Protein AF-A0A0H2M4I8-F1 (afdb_monomer)

Solvent-accessible surface area (backbone atoms only — not comparable to full-atom values): 8335 Å² total; per-residue (Å²): 137,85,84,68,66,71,64,54,56,57,52,53,52,51,49,53,53,53,52,51,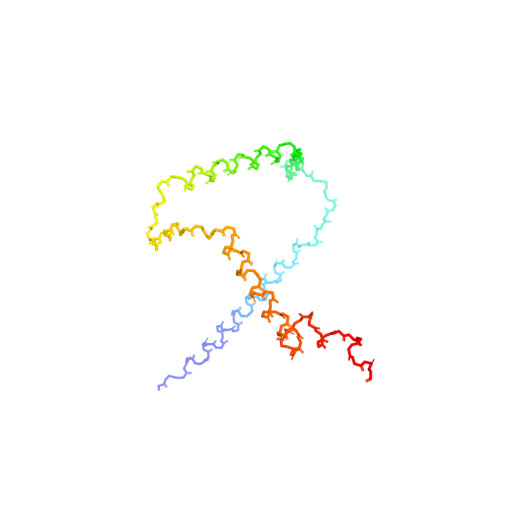54,54,53,50,58,68,62,64,71,73,82,79,72,84,65,95,60,86,73,55,76,90,75,52,77,76,76,80,75,80,82,78,51,74,66,56,54,49,50,54,50,52,50,53,52,51,52,52,52,50,58,71,69,42,88,74,86,62,99,55,80,80,78,78,75,86,69,83,78,74,51,74,65,56,52,49,53,52,51,51,52,53,50,51,51,51,51,52,34,26,76,69,43,70,40,96,69,90,19,58,72,72,40,87,70,72,79,74,124

Organism: Variovorax paradoxus (NCBI:txid34073)

Mean predicted aligned error: 21.34 Å

Structure (mmCIF, N/CA/C/O backbone):
data_AF-A0A0H2M4I8-F1
#
_entry.id   AF-A0A0H2M4I8-F1
#
loop_
_atom_site.group_PDB
_atom_site.id
_atom_site.type_symbol
_atom_site.label_atom_id
_atom_site.label_alt_id
_atom_site.label_comp_id
_atom_site.label_asym_id
_atom_site.label_entity_id
_atom_site.label_seq_id
_atom_site.pdbx_PDB_ins_code
_atom_site.Cartn_x
_atom_site.Cartn_y
_atom_site.Cartn_z
_atom_site.occupancy
_atom_site.B_iso_or_equiv
_atom_site.auth_seq_id
_atom_site.auth_comp_id
_atom_site.auth_asym_id
_atom_site.auth_atom_id
_atom_site.pdbx_PDB_model_num
ATOM 1 N N . MET A 1 1 ? 4.976 -70.913 6.447 1.00 38.19 1 MET A N 1
ATOM 2 C CA . MET A 1 1 ? 5.237 -69.511 6.834 1.00 38.19 1 MET A CA 1
ATOM 3 C C . MET A 1 1 ? 4.033 -68.662 6.444 1.00 38.19 1 MET A C 1
ATOM 5 O O . MET A 1 1 ? 3.835 -68.396 5.275 1.00 38.19 1 MET A O 1
ATOM 9 N N . ASN A 1 2 ? 3.201 -68.383 7.450 1.00 47.19 2 ASN A N 1
ATOM 10 C CA . ASN A 1 2 ? 2.278 -67.262 7.679 1.00 47.19 2 ASN A CA 1
ATOM 11 C C . ASN A 1 2 ? 1.666 -66.498 6.487 1.00 47.19 2 ASN A C 1
ATOM 13 O O . ASN A 1 2 ? 2.219 -65.492 6.064 1.00 47.19 2 ASN A O 1
ATOM 17 N N . ASP A 1 3 ? 0.425 -66.849 6.130 1.00 54.34 3 ASP A N 1
ATOM 18 C CA . ASP A 1 3 ? -0.487 -66.011 5.326 1.00 54.34 3 ASP A CA 1
ATOM 19 C C . ASP A 1 3 ? -1.708 -65.519 6.144 1.00 54.34 3 ASP A C 1
ATOM 21 O O . ASP A 1 3 ? -2.830 -65.381 5.656 1.00 54.34 3 ASP A O 1
ATOM 25 N N . SER A 1 4 ? -1.501 -65.242 7.438 1.00 53.88 4 SER A N 1
ATOM 26 C CA . SER A 1 4 ? -2.538 -64.683 8.329 1.00 53.88 4 SER A CA 1
ATOM 27 C C . SER A 1 4 ? -2.573 -63.148 8.356 1.00 53.88 4 SER A C 1
ATOM 29 O O . SER A 1 4 ? -3.514 -62.570 8.896 1.00 53.88 4 SER A O 1
ATOM 31 N N . SER A 1 5 ? -1.592 -62.462 7.761 1.00 55.28 5 SER A N 1
ATOM 32 C CA . SER A 1 5 ? -1.468 -61.000 7.875 1.00 55.28 5 SER A CA 1
ATOM 33 C C . SER A 1 5 ? -2.380 -60.226 6.916 1.00 55.28 5 SER A C 1
ATOM 35 O O . SER A 1 5 ? -2.861 -59.153 7.267 1.00 55.28 5 SER A O 1
ATOM 37 N N . SER A 1 6 ? -2.703 -60.762 5.735 1.00 54.34 6 SER A N 1
ATOM 38 C CA . SER A 1 6 ? -3.464 -60.011 4.718 1.00 54.34 6 SER A CA 1
ATOM 39 C C . SER A 1 6 ? -4.964 -59.878 5.028 1.00 54.34 6 SER A C 1
ATOM 41 O O . SER A 1 6 ? -5.595 -58.903 4.625 1.00 54.34 6 SER A O 1
ATOM 43 N N . LYS A 1 7 ? -5.550 -60.807 5.799 1.00 50.31 7 LYS A N 1
ATOM 44 C CA . LYS A 1 7 ? -6.972 -60.754 6.209 1.00 50.31 7 LYS A CA 1
ATOM 45 C C . LYS A 1 7 ? -7.221 -59.788 7.380 1.00 50.31 7 LYS A C 1
ATOM 47 O O . LYS A 1 7 ? -8.302 -59.203 7.487 1.00 50.31 7 LYS A O 1
ATOM 52 N N . ALA A 1 8 ? -6.210 -59.568 8.222 1.00 53.59 8 ALA A N 1
ATOM 53 C CA . ALA A 1 8 ? -6.280 -58.630 9.342 1.00 53.59 8 ALA A CA 1
ATOM 54 C C . ALA A 1 8 ? -6.342 -57.163 8.872 1.00 53.59 8 ALA A C 1
ATOM 56 O O . ALA A 1 8 ? -7.074 -56.361 9.437 1.00 53.59 8 ALA A O 1
ATOM 57 N N . PHE A 1 9 ? -5.649 -56.799 7.789 1.00 49.94 9 PHE A N 1
ATOM 58 C CA . PHE A 1 9 ? -5.655 -55.412 7.299 1.00 49.94 9 PHE A CA 1
ATOM 59 C C . PHE A 1 9 ? -6.966 -54.993 6.617 1.00 49.94 9 PHE A C 1
ATOM 61 O O . PHE A 1 9 ? -7.375 -53.834 6.730 1.00 49.94 9 PHE A O 1
ATOM 68 N N . VAL A 1 10 ? -7.641 -55.916 5.923 1.00 54.78 10 VAL A N 1
ATOM 69 C CA . VAL A 1 10 ? -8.923 -55.632 5.251 1.00 54.78 10 VAL A CA 1
ATOM 70 C C . VAL A 1 10 ? -10.048 -55.442 6.275 1.00 54.78 10 VAL A C 1
ATOM 72 O O . VAL A 1 10 ? -10.857 -54.526 6.131 1.00 54.78 10 VAL A O 1
ATOM 75 N N . SER A 1 11 ? -10.055 -56.236 7.350 1.00 54.94 11 SER A N 1
ATOM 76 C CA . SER A 1 11 ? -11.053 -56.134 8.425 1.00 54.94 11 SER A CA 1
ATOM 77 C C . SER A 1 11 ? -10.907 -54.851 9.251 1.00 54.94 11 SER A C 1
ATOM 79 O O . SER A 1 11 ? -11.910 -54.193 9.520 1.00 54.94 11 SER A O 1
ATOM 81 N N . THR A 1 12 ? -9.684 -54.411 9.562 1.00 55.59 12 THR A N 1
ATOM 82 C CA . THR A 1 12 ? -9.452 -53.149 10.291 1.00 55.59 12 THR A CA 1
ATOM 83 C C . THR A 1 12 ? -9.854 -51.919 9.471 1.00 55.59 12 THR A C 1
ATOM 85 O O . THR A 1 12 ? -10.464 -50.995 10.003 1.00 55.59 12 T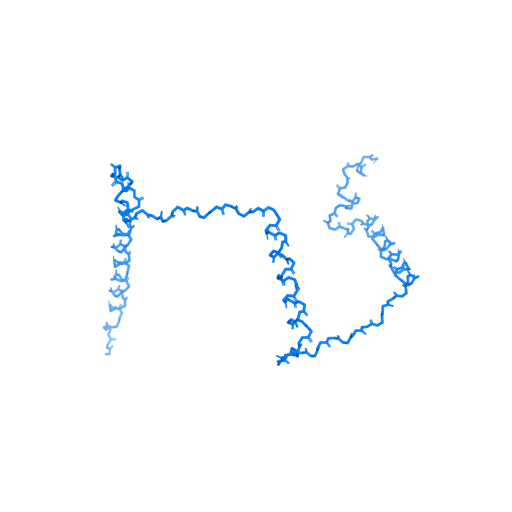HR A O 1
ATOM 88 N N . ARG A 1 13 ? -9.589 -51.904 8.156 1.00 59.97 13 ARG A N 1
ATOM 89 C CA . ARG A 1 13 ? -10.043 -50.819 7.263 1.00 59.97 13 ARG A CA 1
ATOM 90 C C . ARG A 1 13 ? -11.564 -50.776 7.120 1.00 59.97 13 ARG A C 1
ATOM 92 O O . ARG A 1 13 ? -12.136 -49.689 7.142 1.00 59.97 13 ARG A O 1
ATOM 99 N N . ALA A 1 14 ? -12.210 -51.937 7.014 1.00 58.38 14 ALA A N 1
ATOM 100 C CA . ALA A 1 14 ? -13.666 -52.032 6.967 1.00 58.38 14 ALA A CA 1
ATOM 101 C C . ALA A 1 14 ? -14.315 -51.567 8.284 1.00 58.38 14 ALA A C 1
ATOM 103 O O . ALA A 1 14 ? -15.310 -50.848 8.251 1.00 58.38 14 ALA A O 1
ATOM 104 N N . LEU A 1 15 ? -13.713 -51.894 9.434 1.00 59.97 15 LEU A N 1
ATOM 105 C CA . LEU A 1 15 ? -14.168 -51.429 10.749 1.00 59.97 15 LEU A CA 1
ATOM 106 C C . LEU A 1 15 ? -14.005 -49.913 10.930 1.00 59.97 15 LEU A C 1
AT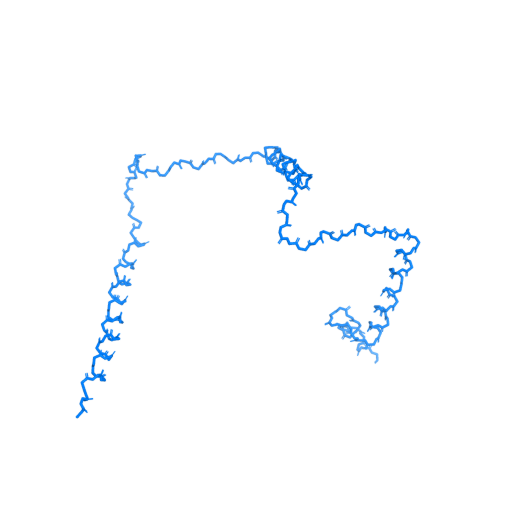OM 108 O O . LEU A 1 15 ? -14.913 -49.268 11.446 1.00 59.97 15 LEU A O 1
ATOM 112 N N . ILE A 1 16 ? -12.902 -49.322 10.458 1.00 60.56 16 ILE A N 1
ATOM 113 C CA . ILE A 1 16 ? -12.684 -47.864 10.514 1.00 60.56 16 ILE A CA 1
ATOM 114 C C . ILE A 1 16 ? -13.690 -47.117 9.622 1.00 60.56 16 ILE A C 1
ATOM 116 O O . ILE A 1 16 ? -14.244 -46.099 10.037 1.00 60.56 16 ILE A O 1
ATOM 120 N N . LEU A 1 17 ? -13.975 -47.633 8.422 1.00 60.66 17 LEU A N 1
ATOM 121 C CA . LEU A 1 17 ? -14.986 -47.054 7.529 1.00 60.66 17 LEU A CA 1
ATOM 122 C C . LEU A 1 17 ? -16.405 -47.178 8.102 1.00 60.66 17 LEU A C 1
ATOM 124 O O . LEU A 1 17 ? -17.155 -46.204 8.080 1.00 60.66 17 LEU A O 1
ATOM 128 N N . ALA A 1 18 ? -16.763 -48.333 8.668 1.00 58.66 18 ALA A N 1
ATOM 129 C CA . ALA A 1 18 ? -18.069 -48.535 9.295 1.00 58.66 18 ALA A CA 1
ATOM 130 C C . ALA A 1 18 ? -18.265 -47.638 10.533 1.00 58.66 18 ALA A C 1
ATOM 132 O O . ALA A 1 18 ? -19.323 -47.027 10.688 1.00 58.66 18 ALA A O 1
ATOM 133 N N . ALA A 1 19 ? -17.233 -47.481 11.371 1.00 59.03 19 ALA A N 1
ATOM 134 C CA . ALA A 1 19 ? -17.265 -46.572 12.518 1.00 59.03 19 ALA A CA 1
ATOM 135 C C . ALA A 1 19 ? -17.410 -45.096 12.095 1.00 59.03 19 ALA A C 1
ATOM 137 O O . ALA A 1 19 ? -18.147 -44.340 12.729 1.00 59.03 19 ALA A O 1
ATOM 138 N N . GLY A 1 20 ? -16.770 -44.689 10.992 1.00 57.34 20 GLY A N 1
ATOM 139 C CA . GLY A 1 20 ? -16.889 -43.332 10.449 1.00 57.34 20 GLY A CA 1
ATOM 140 C C . GLY A 1 20 ? -18.300 -42.980 9.958 1.00 57.34 20 GLY A C 1
ATOM 141 O O . GLY A 1 20 ? -18.763 -41.859 10.167 1.00 57.34 20 GLY A O 1
ATOM 142 N N . VAL A 1 21 ? -19.016 -43.936 9.357 1.00 59.94 21 VAL A N 1
ATOM 143 C CA . VAL A 1 21 ? -20.388 -43.720 8.856 1.00 59.94 21 VAL A CA 1
ATOM 144 C C . VAL A 1 21 ? -21.407 -43.622 9.999 1.00 59.94 21 VAL A C 1
ATOM 146 O O . VAL A 1 21 ? -22.313 -42.790 9.936 1.00 59.94 21 VAL A O 1
ATOM 149 N N . VAL A 1 22 ? -21.239 -44.399 11.074 1.00 59.06 22 VAL A N 1
ATOM 150 C CA . VAL A 1 22 ? -22.099 -44.301 12.270 1.00 59.06 22 VAL A CA 1
ATOM 151 C C . VAL A 1 22 ? -21.889 -42.968 12.996 1.00 59.06 22 VAL A C 1
ATOM 153 O O . VAL A 1 22 ? -22.860 -42.334 13.410 1.00 59.06 22 VAL A O 1
ATOM 156 N N . LEU A 1 23 ? -20.645 -42.480 13.082 1.00 56.12 23 LEU A N 1
ATOM 157 C CA . LEU A 1 23 ? -20.352 -41.180 13.692 1.00 56.12 23 LEU A CA 1
ATOM 158 C C . LEU A 1 23 ? -20.961 -40.012 12.892 1.00 56.12 23 LEU A C 1
ATOM 160 O O . LEU A 1 23 ? -21.466 -39.058 13.481 1.00 56.12 23 LEU A O 1
ATOM 164 N N . MET A 1 24 ? -20.983 -40.099 11.557 1.00 56.28 24 MET A N 1
ATOM 165 C CA . MET A 1 24 ? -21.654 -39.100 10.716 1.00 56.28 24 MET A CA 1
ATOM 166 C C . MET A 1 24 ? -23.182 -39.109 10.873 1.00 56.28 24 MET A C 1
ATOM 168 O O . MET A 1 24 ? -23.787 -38.037 10.896 1.00 56.28 24 MET A O 1
ATOM 172 N N . GLN A 1 25 ? -23.816 -40.276 11.041 1.00 57.53 25 GLN A N 1
ATOM 173 C CA . GLN A 1 25 ? -25.263 -40.346 11.304 1.00 57.53 25 GLN A CA 1
ATOM 174 C C . GLN A 1 25 ? -25.632 -39.773 12.682 1.00 57.53 25 GLN A C 1
ATOM 176 O O . GLN A 1 25 ? -26.660 -39.109 12.806 1.00 57.53 25 GLN A O 1
ATOM 181 N N . ALA A 1 26 ? -24.769 -39.932 13.691 1.00 55.28 26 ALA A N 1
ATOM 182 C CA . ALA A 1 26 ? -24.971 -39.334 15.013 1.00 55.28 26 ALA A CA 1
ATOM 183 C C . ALA A 1 26 ? -24.795 -37.799 15.028 1.00 55.28 26 ALA A C 1
ATOM 185 O O . ALA A 1 26 ? -25.425 -37.117 15.833 1.00 55.28 26 ALA A O 1
ATOM 186 N N . LEU A 1 27 ? -23.985 -37.238 14.122 1.00 55.97 27 LEU A N 1
ATOM 187 C CA . LEU A 1 27 ? -23.765 -35.787 14.007 1.00 55.97 27 LEU A CA 1
ATOM 188 C C . LEU A 1 27 ? -24.793 -35.075 13.105 1.00 55.97 27 LEU A C 1
ATOM 190 O O . LEU A 1 27 ? -24.987 -33.868 13.238 1.00 55.97 27 LEU A O 1
ATOM 194 N N . GLY A 1 28 ? -25.472 -35.797 12.207 1.00 50.41 28 GLY A N 1
ATOM 195 C CA . GLY A 1 28 ? -26.436 -35.222 11.259 1.00 50.41 28 GLY A CA 1
ATOM 196 C C . GLY A 1 28 ? -27.819 -34.896 11.840 1.00 50.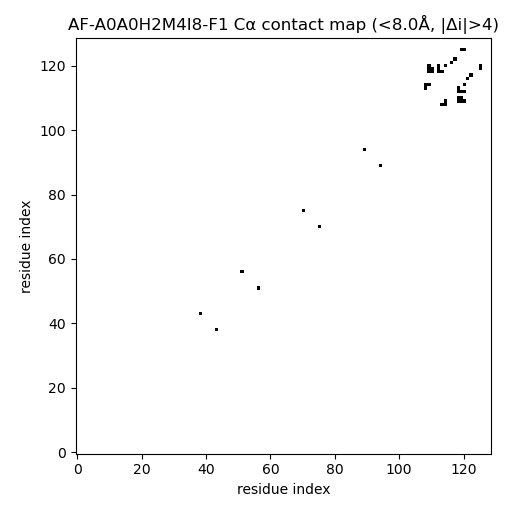41 28 GLY A C 1
ATOM 197 O O . GLY A 1 28 ? -28.536 -34.070 11.277 1.00 50.41 28 GLY A O 1
ATOM 198 N N . ALA A 1 29 ? -28.201 -35.498 12.969 1.00 51.41 29 ALA A N 1
ATOM 199 C CA . ALA A 1 29 ? -29.556 -35.369 13.519 1.00 51.41 29 ALA A CA 1
ATOM 200 C C . ALA A 1 29 ? -29.770 -34.147 14.440 1.00 51.41 29 ALA A C 1
ATOM 202 O O . ALA A 1 29 ? -30.902 -33.863 14.822 1.00 51.41 29 ALA A O 1
ATOM 203 N N . GLY A 1 30 ? -28.716 -33.408 14.804 1.00 49.72 30 GLY A N 1
ATOM 204 C CA . GLY A 1 30 ? -28.803 -32.335 15.808 1.00 49.72 30 GLY A CA 1
ATOM 205 C C . GLY A 1 30 ? -29.030 -30.916 15.272 1.00 49.72 30 GLY A C 1
ATOM 206 O O . GLY A 1 30 ? -29.293 -30.011 16.057 1.00 49.72 30 GLY A O 1
ATOM 207 N N . ALA A 1 31 ? -28.913 -30.685 13.960 1.00 51.44 31 ALA A N 1
ATOM 208 C CA . ALA A 1 31 ? -28.830 -29.323 13.416 1.00 51.44 31 ALA A CA 1
ATOM 209 C C . ALA A 1 31 ? -30.161 -28.727 12.911 1.00 51.44 31 ALA A C 1
ATOM 211 O O . ALA A 1 31 ? -30.195 -27.545 12.581 1.00 51.44 31 ALA A O 1
ATOM 212 N N . TRP A 1 32 ? -31.253 -29.502 12.866 1.00 52.47 32 TRP A N 1
ATOM 213 C CA . TRP A 1 32 ? -32.520 -29.072 12.244 1.00 52.47 32 TRP A CA 1
ATOM 214 C C . TRP A 1 32 ? -33.749 -29.166 13.152 1.00 52.47 32 TRP A C 1
ATOM 216 O O . TRP A 1 32 ? -34.877 -29.079 12.677 1.00 52.47 32 TRP A O 1
ATOM 226 N N . ALA A 1 33 ? -33.558 -29.284 14.464 1.00 49.16 33 ALA A N 1
ATOM 227 C CA . ALA A 1 33 ? -34.630 -29.053 15.425 1.00 49.16 33 ALA A CA 1
ATOM 228 C C . ALA A 1 33 ? -34.521 -27.621 15.971 1.00 49.16 33 ALA A C 1
ATOM 230 O O . ALA A 1 33 ? -34.195 -27.406 17.137 1.00 49.16 33 ALA A O 1
ATOM 231 N N . GLN A 1 34 ? -34.798 -26.619 15.127 1.00 50.53 34 GLN A N 1
ATOM 232 C CA . GLN A 1 34 ? -35.244 -25.311 15.619 1.00 50.53 34 GLN A CA 1
ATOM 233 C C . GLN A 1 34 ? -36.658 -25.493 16.185 1.00 50.53 34 GLN A C 1
ATOM 235 O O . GLN A 1 34 ? -37.655 -25.160 15.551 1.00 50.53 34 GLN A O 1
ATOM 240 N N . GLY A 1 35 ? -36.743 -26.115 17.361 1.00 48.09 35 GLY A N 1
ATOM 241 C CA . GLY A 1 35 ? -37.973 -26.191 18.127 1.00 48.09 35 GLY A CA 1
ATOM 242 C C . GLY A 1 35 ? -38.360 -24.789 18.575 1.00 48.09 35 GLY A C 1
ATOM 243 O O . GLY A 1 35 ? -37.556 -24.079 19.178 1.00 48.09 35 GLY A O 1
ATOM 244 N N . THR A 1 36 ? -39.596 -24.397 18.285 1.00 56.19 36 THR A N 1
ATOM 245 C CA . THR A 1 36 ? -40.294 -23.245 18.867 1.00 56.19 36 THR A CA 1
ATOM 246 C C . THR A 1 36 ? -40.583 -23.516 20.347 1.00 56.19 36 THR A C 1
ATOM 248 O O . THR A 1 36 ? -41.734 -23.647 20.755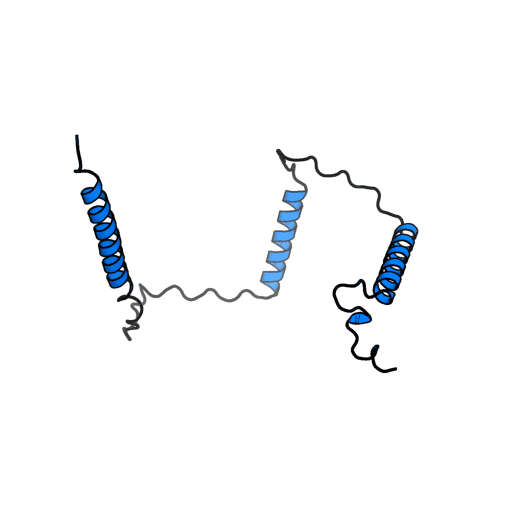 1.00 56.19 36 THR A O 1
ATOM 251 N N . GLY A 1 37 ? -39.526 -23.699 21.134 1.00 48.56 37 GLY A N 1
ATOM 252 C CA . GLY A 1 37 ? -39.574 -23.796 22.583 1.00 48.56 37 GLY A CA 1
ATOM 253 C C . GLY A 1 37 ? -39.210 -22.442 23.165 1.00 48.56 37 GLY A C 1
ATOM 254 O O . GLY A 1 37 ? -38.188 -21.864 22.798 1.00 48.56 37 GLY A O 1
ATOM 255 N N . GLU A 1 38 ? -40.068 -21.931 24.038 1.00 56.16 38 GLU A N 1
ATOM 256 C CA . GLU A 1 38 ? -39.817 -20.746 24.849 1.00 56.16 38 GLU A CA 1
ATOM 257 C C . GLU A 1 38 ? -38.435 -20.878 25.502 1.00 56.16 38 GLU A C 1
ATOM 259 O O . GLU A 1 38 ? -38.183 -21.803 26.276 1.00 56.16 38 GLU A O 1
ATOM 264 N N . ALA A 1 39 ? -37.495 -20.028 25.088 1.00 54.84 39 ALA A N 1
ATOM 265 C CA . ALA A 1 39 ? -36.127 -20.106 25.566 1.00 54.84 39 ALA A CA 1
ATOM 266 C C . ALA A 1 39 ? -36.112 -19.780 27.063 1.00 54.84 39 ALA A C 1
ATOM 268 O O . ALA A 1 39 ? -36.471 -18.671 27.458 1.00 54.84 39 ALA A O 1
ATOM 269 N N . ASP A 1 40 ? -35.679 -20.739 27.880 1.00 55.59 40 ASP A N 1
ATOM 270 C CA . ASP A 1 40 ? -35.373 -20.528 29.292 1.00 55.59 40 ASP A CA 1
ATOM 271 C C . ASP A 1 40 ? -34.439 -19.302 29.426 1.00 55.59 40 ASP A C 1
ATOM 273 O O . ASP A 1 40 ? -33.332 -19.314 28.869 1.00 55.59 40 ASP A O 1
ATOM 277 N N . PRO A 1 41 ? -34.850 -18.225 30.127 1.00 59.38 41 PRO A N 1
ATOM 278 C CA . PRO A 1 41 ? -34.062 -16.998 30.227 1.00 59.38 41 PRO A CA 1
ATOM 279 C C . PRO A 1 41 ? -32.722 -17.208 30.946 1.00 59.38 41 PRO A C 1
ATOM 281 O O . PRO A 1 41 ? -31.844 -16.354 30.832 1.00 59.38 41 PRO A O 1
ATOM 284 N N . SER A 1 42 ? -32.534 -18.334 31.648 1.00 61.22 42 SER A N 1
ATOM 285 C CA . SER A 1 42 ? -31.257 -18.713 32.265 1.00 61.22 42 SER A CA 1
ATOM 286 C C . SER A 1 42 ? -30.253 -19.340 31.282 1.00 61.22 42 SER A C 1
ATOM 288 O O . SER A 1 42 ? -29.049 -19.317 31.531 1.00 61.22 42 SER A O 1
ATOM 290 N N . GLN A 1 43 ? -30.734 -19.852 30.143 1.00 57.22 43 GLN A N 1
ATOM 291 C CA . GLN A 1 43 ? -29.943 -20.462 29.062 1.00 57.22 43 GLN A CA 1
ATOM 292 C C . GLN A 1 43 ? -29.811 -19.530 27.843 1.00 57.22 43 GLN A C 1
ATOM 294 O O . GLN A 1 43 ? -29.085 -19.825 26.887 1.00 57.22 43 GLN A O 1
ATOM 299 N N . ALA A 1 44 ? -30.517 -18.395 27.848 1.00 63.06 44 ALA A N 1
ATOM 300 C CA . ALA A 1 44 ? -30.445 -17.402 26.791 1.00 63.06 44 ALA A CA 1
ATOM 301 C C . ALA A 1 44 ? -29.044 -16.767 26.752 1.00 63.06 44 ALA A C 1
ATOM 303 O O . ALA A 1 44 ? -28.576 -16.164 27.719 1.00 63.06 44 ALA A O 1
ATOM 304 N N . LYS A 1 45 ? -28.364 -16.890 25.603 1.00 68.50 45 LYS A N 1
ATOM 305 C CA . LYS A 1 45 ? -27.088 -16.208 25.339 1.00 68.50 45 LYS A CA 1
ATOM 306 C C . LYS A 1 45 ? -27.239 -14.724 25.678 1.00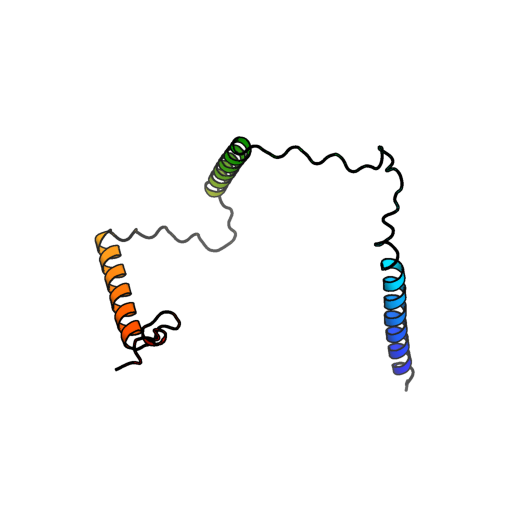 68.50 45 LYS A C 1
ATOM 308 O O . LYS A 1 45 ? -28.179 -14.083 25.208 1.00 68.50 45 LYS A O 1
ATOM 313 N N . ALA A 1 46 ? -26.313 -14.195 26.482 1.00 71.44 46 ALA A N 1
ATOM 314 C CA . ALA A 1 46 ? -26.307 -12.793 26.885 1.00 71.44 46 ALA A CA 1
ATOM 315 C C . ALA A 1 46 ? -26.522 -11.875 25.671 1.00 71.44 46 ALA A C 1
ATOM 317 O O . ALA A 1 46 ? -25.958 -12.105 24.595 1.00 71.44 46 ALA A O 1
ATOM 318 N N . ARG A 1 47 ? -27.355 -10.842 25.849 1.00 66.06 47 ARG A N 1
ATOM 319 C CA . ARG A 1 47 ? -27.661 -9.862 24.800 1.00 66.06 47 ARG A CA 1
ATOM 320 C C . ARG A 1 47 ? -26.349 -9.343 24.191 1.00 66.06 47 ARG A C 1
ATOM 322 O O . ARG A 1 47 ? -25.441 -9.007 24.955 1.00 66.06 47 ARG A O 1
ATOM 329 N N . PRO A 1 48 ? -26.230 -9.258 22.852 1.00 69.12 48 PRO A N 1
ATOM 330 C CA . PRO A 1 48 ? -25.023 -8.739 22.226 1.00 69.12 48 PRO A CA 1
ATOM 331 C C . PRO A 1 48 ? -24.712 -7.345 22.772 1.00 69.12 48 PRO A C 1
ATOM 333 O O . PRO A 1 48 ? -25.609 -6.505 22.901 1.00 69.12 48 PRO A O 1
ATOM 336 N N . ALA A 1 49 ? -23.442 -7.131 23.119 1.00 75.19 49 ALA A N 1
ATOM 337 C CA . ALA A 1 49 ? -22.962 -5.862 23.644 1.00 75.19 49 ALA A CA 1
ATOM 338 C C . ALA A 1 49 ? -23.318 -4.704 22.688 1.00 75.19 49 ALA A C 1
ATOM 340 O O . ALA A 1 49 ? -23.357 -4.905 21.467 1.00 75.19 49 ALA A O 1
ATOM 341 N N . PRO A 1 50 ? -23.581 -3.495 23.218 1.00 78.38 50 PRO A N 1
ATOM 342 C CA . PRO A 1 50 ? -23.875 -2.331 22.389 1.00 78.38 50 PRO A CA 1
ATOM 343 C C . PRO A 1 50 ? -22.732 -2.059 21.401 1.00 78.38 50 PRO A C 1
ATOM 345 O O . PRO A 1 50 ? -21.555 -2.248 21.716 1.00 78.38 50 PRO A O 1
ATOM 348 N N . GLN A 1 51 ? -23.079 -1.621 20.187 1.00 80.69 51 GLN A N 1
ATOM 349 C CA . GLN A 1 51 ? -22.078 -1.277 19.178 1.00 80.69 51 GLN A CA 1
ATOM 350 C C . GLN A 1 51 ? -21.247 -0.079 19.647 1.00 80.69 51 GLN A C 1
ATOM 352 O O . GLN A 1 51 ? -21.796 0.920 20.106 1.00 80.69 51 GLN A O 1
ATOM 357 N N . THR A 1 52 ? -19.926 -0.166 19.481 1.00 83.44 52 THR A N 1
ATOM 358 C CA . THR A 1 52 ? -19.021 0.943 19.808 1.00 83.44 52 THR A CA 1
ATOM 359 C C . THR A 1 52 ? -19.266 2.141 18.900 1.00 83.44 52 THR A C 1
ATOM 361 O O . THR A 1 52 ? -19.546 1.998 17.702 1.00 83.44 52 THR A O 1
ATOM 364 N N . THR A 1 53 ? -19.117 3.342 19.442 1.00 88.94 53 THR A N 1
ATOM 365 C CA . THR A 1 53 ? -19.242 4.578 18.666 1.00 88.94 53 THR A CA 1
ATOM 366 C C . THR A 1 53 ? -18.006 4.801 17.772 1.00 88.94 53 THR A C 1
ATOM 368 O O . THR A 1 53 ? -16.929 4.239 18.008 1.00 88.94 53 THR A O 1
ATOM 371 N N . PRO A 1 54 ? -18.097 5.611 16.697 1.00 88.00 54 PRO A N 1
ATOM 372 C CA . PRO A 1 54 ? -16.931 5.949 15.876 1.00 88.00 54 PRO A CA 1
ATOM 373 C C . PRO A 1 54 ? -15.779 6.592 16.667 1.00 88.00 54 PRO A C 1
ATOM 375 O O . PRO A 1 54 ? -14.613 6.330 16.361 1.00 88.00 54 PRO A O 1
ATOM 378 N N . SER A 1 55 ? -16.092 7.400 17.686 1.00 84.69 55 SER A N 1
ATOM 379 C CA . SER A 1 55 ? -15.108 8.045 18.564 1.00 84.69 55 SER A CA 1
ATOM 380 C C . SER A 1 55 ? -14.373 7.027 19.438 1.00 84.69 55 SER A C 1
ATOM 382 O O . SER A 1 55 ? -13.144 7.070 19.496 1.00 84.69 55 SER A O 1
ATOM 384 N N . GLU A 1 56 ? -15.079 6.058 20.024 1.00 87.31 56 GLU A N 1
ATOM 385 C CA . GLU A 1 56 ? -14.476 4.946 20.776 1.00 87.31 56 GLU A CA 1
ATOM 386 C C . GLU A 1 56 ? -13.537 4.115 19.898 1.00 87.31 56 GLU A C 1
ATOM 388 O O . GLU A 1 56 ? -12.400 3.828 20.278 1.00 87.31 56 GLU A O 1
ATOM 393 N N . ARG A 1 57 ? -13.951 3.796 18.665 1.00 89.50 57 ARG A N 1
ATOM 394 C CA . ARG A 1 57 ? -13.081 3.082 17.716 1.00 89.50 57 ARG A CA 1
ATOM 395 C C . ARG A 1 57 ? -11.839 3.890 17.348 1.00 89.50 57 ARG A C 1
ATOM 397 O O . ARG A 1 57 ? -10.765 3.311 17.173 1.00 89.50 57 ARG A O 1
ATOM 404 N N . ALA A 1 58 ? -11.967 5.206 17.193 1.00 87.62 58 ALA A N 1
ATOM 405 C CA . ALA A 1 58 ? -10.837 6.081 16.899 1.00 87.62 58 ALA A CA 1
ATOM 406 C C . ALA A 1 58 ? -9.861 6.164 18.083 1.00 87.62 58 ALA A C 1
ATOM 408 O O . ALA A 1 58 ? -8.649 6.086 17.871 1.00 87.62 58 ALA A O 1
ATOM 409 N N . ALA A 1 59 ? -10.372 6.256 19.313 1.00 88.12 59 ALA A N 1
ATOM 410 C CA . ALA A 1 59 ? -9.568 6.227 20.532 1.00 88.12 59 ALA A CA 1
ATOM 411 C C . ALA A 1 59 ? -8.807 4.897 20.668 1.00 88.12 59 ALA A C 1
ATOM 413 O O . ALA A 1 59 ? -7.580 4.905 20.761 1.00 88.12 59 ALA A O 1
ATOM 414 N N . ALA A 1 60 ? -9.493 3.763 20.506 1.00 88.88 60 ALA A N 1
ATOM 415 C CA . ALA A 1 60 ? -8.875 2.436 20.552 1.00 88.88 60 ALA A CA 1
ATOM 416 C C . ALA A 1 60 ? -7.816 2.225 19.449 1.00 88.88 60 ALA A C 1
ATOM 418 O O . ALA A 1 60 ? -6.823 1.521 19.637 1.00 88.88 60 ALA A O 1
ATOM 419 N N . ARG A 1 61 ? -7.988 2.830 18.263 1.00 88.88 61 ARG A N 1
ATOM 420 C CA . ARG A 1 61 ? -6.953 2.823 17.209 1.00 88.88 61 ARG A CA 1
ATOM 421 C C . ARG A 1 61 ? -5.728 3.642 17.610 1.00 88.88 61 ARG A C 1
ATOM 423 O O . ARG A 1 61 ? -4.610 3.186 17.382 1.00 88.88 61 ARG A O 1
ATOM 430 N N . LYS A 1 62 ? -5.925 4.832 18.187 1.00 89.62 62 LYS A N 1
ATOM 431 C CA . LYS A 1 62 ? -4.823 5.681 18.667 1.00 89.62 62 LYS A CA 1
ATOM 432 C C . LYS A 1 62 ? -4.021 4.976 19.756 1.00 89.62 62 LYS A C 1
ATOM 434 O O . LYS A 1 62 ? -2.795 4.982 19.691 1.00 89.62 62 LYS A O 1
ATOM 439 N N . GLU A 1 63 ? -4.702 4.326 20.690 1.00 85.62 63 GLU A N 1
ATOM 440 C CA . GLU A 1 63 ? -4.069 3.578 21.773 1.00 85.62 63 GLU A CA 1
ATOM 441 C C . GLU A 1 63 ? -3.238 2.401 21.248 1.00 85.62 63 GLU A C 1
ATOM 443 O O . GLU A 1 63 ? -2.046 2.316 21.543 1.00 85.62 63 GLU A O 1
ATOM 448 N N . ARG A 1 64 ? -3.802 1.570 20.358 1.00 86.56 64 ARG A N 1
ATOM 449 C CA . ARG A 1 64 ? -3.050 0.480 19.708 1.00 86.56 64 ARG A CA 1
ATOM 450 C C . ARG A 1 64 ? -1.819 0.978 18.954 1.00 86.56 64 ARG A C 1
ATOM 452 O O . ARG A 1 64 ? -0.766 0.349 19.000 1.00 86.56 64 ARG A O 1
ATOM 459 N N . MET A 1 65 ? -1.927 2.118 18.271 1.00 86.69 65 MET A N 1
ATOM 460 C CA . MET A 1 65 ? -0.789 2.730 17.580 1.00 86.69 65 MET A CA 1
ATOM 461 C C . MET A 1 65 ? 0.276 3.237 18.557 1.00 86.69 65 MET A C 1
ATOM 463 O O . MET A 1 65 ? 1.467 3.108 18.275 1.00 86.69 65 MET A O 1
ATOM 467 N N . ALA A 1 66 ? -0.121 3.808 19.695 1.00 83.19 66 ALA A N 1
ATOM 468 C CA . ALA A 1 66 ? 0.809 4.255 20.727 1.00 83.19 66 ALA A CA 1
ATOM 469 C C . ALA A 1 66 ? 1.560 3.069 21.353 1.00 83.19 66 ALA A C 1
ATOM 471 O O . ALA A 1 66 ? 2.790 3.100 21.414 1.00 83.19 66 ALA A O 1
ATOM 472 N N . GLN A 1 67 ? 0.843 2.000 21.707 1.00 79.06 67 GLN A N 1
ATOM 473 C CA . GLN A 1 67 ? 1.422 0.757 22.225 1.00 79.06 67 GLN A CA 1
ATOM 474 C C . GLN A 1 67 ? 2.375 0.120 21.203 1.00 79.06 67 GLN A C 1
ATOM 476 O O . GLN A 1 67 ? 3.530 -0.156 21.517 1.00 79.06 67 GLN A O 1
ATOM 481 N N . GLY A 1 68 ? 1.954 -0.011 19.940 1.00 77.94 68 GLY A N 1
ATOM 482 C CA . GLY A 1 68 ? 2.805 -0.545 18.872 1.00 77.94 68 GLY A CA 1
ATOM 483 C C . GLY A 1 68 ? 4.077 0.279 18.640 1.00 77.94 68 GLY A C 1
ATOM 484 O O . GLY A 1 68 ? 5.148 -0.280 18.415 1.00 77.94 68 GLY A O 1
ATOM 485 N N . ARG A 1 69 ? 4.003 1.613 18.759 1.00 76.94 69 ARG A N 1
ATOM 486 C CA . ARG A 1 69 ? 5.184 2.492 18.685 1.00 76.94 69 ARG A CA 1
ATOM 487 C C . ARG A 1 69 ? 6.133 2.301 19.864 1.00 76.94 69 ARG A C 1
ATOM 489 O O . ARG A 1 69 ? 7.340 2.371 19.660 1.00 76.94 69 ARG A O 1
ATOM 496 N N . GLN A 1 70 ? 5.613 2.090 21.071 1.00 72.69 70 GLN A N 1
ATOM 497 C CA . GLN A 1 70 ? 6.437 1.815 22.250 1.00 72.69 70 GLN A CA 1
ATOM 498 C C . GLN A 1 70 ? 7.144 0.461 22.116 1.00 72.69 70 GLN A C 1
ATOM 500 O O . GLN A 1 70 ? 8.356 0.397 22.298 1.00 72.69 70 GLN A O 1
ATOM 505 N N . VAL A 1 71 ? 6.432 -0.580 21.674 1.00 73.25 71 VAL A N 1
ATOM 506 C CA . VAL A 1 71 ? 7.005 -1.912 21.409 1.00 73.25 71 VAL A CA 1
ATOM 507 C C . VAL A 1 71 ? 8.063 -1.868 20.299 1.00 73.25 71 VAL A C 1
ATOM 509 O O . VAL A 1 71 ? 9.111 -2.494 20.420 1.00 73.25 71 VAL A O 1
ATOM 512 N N . ALA A 1 72 ? 7.843 -1.090 19.235 1.00 67.25 72 ALA A N 1
ATOM 513 C CA . ALA A 1 72 ? 8.821 -0.934 18.155 1.00 67.25 72 ALA A CA 1
ATOM 514 C C . ALA A 1 72 ? 10.083 -0.147 18.561 1.00 67.25 72 ALA A C 1
ATOM 516 O O . ALA A 1 72 ? 11.133 -0.320 17.940 1.00 67.25 72 ALA A O 1
ATOM 517 N N . ARG A 1 73 ? 9.977 0.734 19.567 1.00 65.88 73 ARG A N 1
ATOM 518 C CA . ARG A 1 73 ? 11.101 1.512 20.120 1.00 65.88 73 ARG A CA 1
ATOM 519 C C . ARG A 1 73 ? 11.847 0.787 21.238 1.00 65.88 73 ARG A C 1
ATOM 521 O O . ARG A 1 73 ? 12.998 1.129 21.487 1.00 65.88 73 ARG A O 1
ATOM 528 N N . GLY A 1 74 ? 11.197 -0.158 21.916 1.00 68.12 74 GLY A N 1
ATOM 529 C CA . GLY A 1 74 ? 11.836 -1.016 22.907 1.00 68.12 74 GLY A CA 1
ATOM 530 C C . GLY A 1 74 ? 12.953 -1.861 22.292 1.00 68.12 74 GLY A C 1
ATOM 531 O O . GLY A 1 74 ? 13.062 -1.981 21.068 1.00 68.12 74 GLY A O 1
ATOM 532 N N . ALA A 1 75 ? 13.792 -2.451 23.146 1.00 61.09 75 ALA A N 1
ATOM 533 C CA . ALA A 1 75 ? 14.827 -3.376 22.704 1.00 61.09 75 ALA A CA 1
ATOM 534 C C . ALA A 1 75 ? 14.151 -4.595 22.058 1.00 61.09 75 ALA A C 1
ATOM 536 O O . ALA A 1 75 ? 13.648 -5.483 22.741 1.00 61.09 75 ALA A O 1
ATOM 537 N N . GLN A 1 76 ? 14.078 -4.607 20.727 1.00 65.25 76 GLN A N 1
ATOM 538 C CA . GLN A 1 76 ? 13.640 -5.780 19.987 1.00 65.25 76 GLN A CA 1
ATOM 539 C C . GLN A 1 76 ? 14.765 -6.809 20.091 1.00 65.25 76 GLN A C 1
ATOM 541 O O . GLN A 1 76 ? 15.744 -6.728 19.353 1.00 65.25 76 GLN A O 1
ATOM 546 N N . LEU A 1 77 ? 14.634 -7.723 21.055 1.00 63.12 77 LEU A N 1
ATOM 547 C CA . LEU A 1 77 ? 15.434 -8.939 21.185 1.00 63.12 77 LEU A CA 1
ATOM 548 C C . LEU A 1 77 ? 15.125 -9.828 19.971 1.00 63.12 77 LEU A C 1
ATOM 550 O O . LEU A 1 77 ? 14.270 -10.704 20.025 1.00 63.12 77 LEU A O 1
ATOM 554 N N . SER A 1 78 ? 15.727 -9.508 18.829 1.00 61.69 78 SER A N 1
ATOM 555 C CA . SER A 1 78 ? 15.629 -10.306 17.611 1.00 61.69 78 SER A CA 1
ATOM 556 C C . SER A 1 78 ? 16.797 -11.286 17.600 1.00 61.69 78 SER A C 1
ATOM 558 O O . SER A 1 78 ? 17.929 -10.873 17.364 1.00 61.69 78 SER A O 1
ATOM 560 N N . GLU A 1 79 ? 16.535 -12.575 17.827 1.00 66.88 79 GLU A N 1
ATOM 561 C CA . GLU A 1 79 ? 17.445 -13.689 17.484 1.00 66.88 79 GLU A CA 1
ATOM 562 C C . GLU A 1 79 ? 17.424 -13.962 15.966 1.00 66.88 79 GLU A C 1
ATOM 564 O O . GLU A 1 79 ? 17.309 -15.090 15.498 1.00 66.88 79 GLU A O 1
ATOM 569 N N . GLY A 1 80 ? 17.456 -12.908 15.161 1.00 69.44 80 GLY A N 1
ATOM 570 C CA . GLY A 1 80 ? 17.283 -12.985 13.717 1.00 69.44 80 GLY A CA 1
ATOM 571 C C . GLY A 1 80 ? 17.821 -11.736 13.047 1.00 69.44 80 GLY A C 1
ATOM 572 O O . GLY A 1 80 ? 17.944 -10.704 13.715 1.00 69.44 80 GLY A O 1
ATOM 573 N N . ASP A 1 81 ? 18.150 -11.895 11.760 1.00 66.62 81 ASP A N 1
ATOM 574 C CA . ASP A 1 81 ? 18.947 -11.009 10.905 1.00 66.62 81 ASP A CA 1
ATOM 575 C C . ASP A 1 81 ? 18.958 -9.534 11.330 1.00 66.62 81 ASP A C 1
ATOM 577 O O . ASP A 1 81 ? 17.899 -8.940 11.579 1.00 66.62 81 ASP A O 1
ATOM 581 N N . PRO A 1 82 ? 20.148 -8.902 11.381 1.00 72.38 82 PRO A N 1
ATOM 582 C CA . PRO A 1 82 ? 20.266 -7.521 11.814 1.00 72.38 82 PRO A CA 1
ATOM 583 C C . PRO A 1 82 ? 19.343 -6.638 10.976 1.00 72.38 82 PRO A C 1
ATOM 585 O O . PRO A 1 82 ? 19.338 -6.707 9.744 1.00 72.38 82 PRO A O 1
ATOM 588 N N . LYS A 1 83 ? 18.570 -5.779 11.654 1.00 70.25 83 LYS A N 1
ATOM 589 C CA . LYS A 1 83 ? 17.762 -4.760 10.978 1.00 70.25 83 LYS A CA 1
ATOM 590 C C . LYS A 1 83 ? 18.646 -4.037 9.960 1.00 70.25 83 LYS A C 1
ATOM 592 O O . LYS A 1 83 ? 19.691 -3.517 10.362 1.00 70.25 83 LYS A O 1
ATOM 597 N N . PRO A 1 84 ? 18.236 -3.965 8.681 1.00 72.81 84 PRO A N 1
ATOM 598 C CA . PRO A 1 84 ? 18.994 -3.242 7.678 1.00 72.81 84 PRO A CA 1
ATOM 599 C C . PRO A 1 84 ? 19.260 -1.823 8.167 1.00 72.81 84 PRO A C 1
ATOM 601 O O . PRO A 1 84 ? 18.351 -1.144 8.660 1.00 72.81 84 PRO A O 1
ATOM 604 N N . SER A 1 85 ? 20.512 -1.383 8.056 1.00 75.00 85 SER A N 1
ATOM 605 C CA . SER A 1 85 ? 20.869 -0.012 8.391 1.00 75.00 85 SER A CA 1
ATOM 606 C C . SER A 1 85 ? 20.061 0.948 7.518 1.00 75.00 85 SER A C 1
ATOM 608 O O . SER A 1 85 ? 19.773 0.679 6.347 1.00 75.00 85 SER A O 1
ATOM 610 N N . ALA A 1 86 ? 19.642 2.069 8.105 1.00 73.94 86 ALA A N 1
ATOM 611 C CA . ALA A 1 86 ? 18.910 3.084 7.367 1.00 73.94 86 ALA A CA 1
ATOM 612 C C . ALA A 1 86 ? 19.812 3.636 6.254 1.00 73.94 86 ALA A C 1
ATOM 614 O O . ALA A 1 86 ? 20.774 4.353 6.521 1.00 73.94 86 ALA A O 1
ATOM 615 N N . GLN A 1 87 ? 19.506 3.284 5.006 1.00 77.06 87 GLN A N 1
ATOM 616 C CA . GLN A 1 87 ? 20.215 3.819 3.851 1.00 77.06 87 GLN A CA 1
ATOM 617 C C . GLN A 1 87 ? 19.917 5.313 3.698 1.00 77.06 87 GLN A C 1
ATOM 619 O O . GLN A 1 87 ? 18.823 5.790 4.029 1.00 77.06 87 GLN A O 1
ATOM 624 N N . ALA A 1 88 ? 20.893 6.055 3.171 1.00 78.88 88 ALA A N 1
ATOM 625 C CA . ALA A 1 88 ? 20.707 7.455 2.830 1.00 78.88 88 ALA A CA 1
ATOM 626 C C . ALA A 1 88 ? 19.516 7.595 1.873 1.00 78.88 88 ALA A C 1
ATOM 628 O O . ALA A 1 88 ? 19.421 6.912 0.852 1.00 78.88 88 ALA A O 1
ATOM 629 N N . ARG A 1 89 ? 18.576 8.478 2.218 1.00 83.06 89 ARG A N 1
ATOM 630 C CA . ARG A 1 89 ? 17.451 8.783 1.334 1.00 83.06 89 ARG A CA 1
ATOM 631 C C . ARG A 1 89 ? 17.990 9.462 0.083 1.00 83.06 89 ARG A C 1
ATOM 633 O O . ARG A 1 89 ? 18.652 10.489 0.197 1.00 83.06 89 ARG A O 1
ATOM 640 N N . LEU A 1 90 ? 17.620 8.939 -1.084 1.00 87.06 90 LEU A N 1
ATOM 641 C CA . LEU A 1 90 ? 17.853 9.619 -2.354 1.00 87.06 90 LEU A CA 1
ATOM 642 C C . LEU A 1 90 ? 17.323 11.056 -2.286 1.00 87.06 90 LEU A C 1
ATOM 644 O O . LEU A 1 90 ? 16.199 11.316 -1.820 1.00 87.06 90 LEU A O 1
ATOM 648 N N . SER A 1 91 ? 18.124 11.987 -2.792 1.00 90.62 91 SER A N 1
ATOM 649 C CA . SER A 1 91 ? 17.722 13.373 -2.973 1.00 90.62 91 SER A CA 1
ATOM 650 C C . SER A 1 91 ? 16.468 13.451 -3.852 1.00 90.62 91 SER A C 1
ATOM 652 O O . SER A 1 91 ? 16.081 12.521 -4.569 1.00 90.62 91 SER A O 1
ATOM 654 N N . ARG A 1 92 ? 15.764 14.584 -3.792 1.00 90.69 92 ARG A N 1
ATOM 655 C CA . ARG A 1 92 ? 14.574 14.792 -4.631 1.00 90.69 92 ARG A CA 1
ATOM 656 C C . ARG A 1 92 ? 14.912 14.693 -6.125 1.00 90.69 92 ARG A C 1
ATOM 658 O O . ARG A 1 92 ? 14.119 14.123 -6.869 1.00 90.69 92 ARG A O 1
ATOM 665 N N . ALA A 1 93 ? 16.075 15.206 -6.526 1.00 92.31 93 ALA A N 1
ATOM 666 C CA . ALA A 1 93 ? 16.541 15.180 -7.907 1.00 92.31 93 ALA A CA 1
ATOM 667 C C . ALA A 1 93 ? 16.803 13.744 -8.387 1.00 92.31 93 ALA A C 1
ATOM 669 O O . ALA A 1 93 ? 16.316 13.350 -9.444 1.00 92.31 93 ALA A O 1
ATOM 670 N N . GLU A 1 94 ? 17.477 12.927 -7.574 1.00 92.31 94 GLU A N 1
ATOM 671 C CA . GLU A 1 94 ? 17.745 11.519 -7.898 1.00 92.31 94 GLU A CA 1
ATOM 672 C C . GLU A 1 94 ? 16.452 10.710 -8.031 1.00 92.31 94 GLU A C 1
ATOM 674 O O . GLU A 1 94 ? 16.280 9.975 -9.001 1.00 92.31 94 GLU A O 1
ATOM 679 N N . ARG A 1 95 ? 15.487 10.912 -7.123 1.00 92.44 95 ARG A N 1
ATOM 680 C CA . ARG A 1 95 ? 14.171 10.253 -7.210 1.00 92.44 95 ARG A CA 1
ATOM 681 C C . ARG A 1 95 ? 13.412 10.622 -8.481 1.00 92.44 95 ARG A C 1
ATOM 683 O O . ARG A 1 95 ? 12.760 9.765 -9.079 1.00 92.44 95 ARG A O 1
ATOM 690 N N . GLN A 1 96 ? 13.476 11.886 -8.895 1.00 93.38 96 GLN A N 1
ATOM 691 C CA . GLN A 1 96 ? 12.854 12.344 -10.138 1.00 93.38 96 GLN A CA 1
ATOM 692 C C . GLN A 1 96 ? 13.541 11.732 -11.360 1.00 93.38 96 GLN A C 1
ATOM 694 O O . GLN A 1 96 ? 12.851 11.229 -12.247 1.00 93.38 96 GLN A O 1
ATOM 699 N N . ALA A 1 97 ? 14.875 11.711 -11.382 1.00 93.88 97 ALA A N 1
ATOM 700 C CA . ALA A 1 97 ? 15.647 11.110 -12.464 1.00 93.88 97 ALA A CA 1
ATOM 701 C C . ALA A 1 97 ? 15.360 9.606 -12.600 1.00 93.88 97 ALA A C 1
ATOM 703 O O . ALA A 1 97 ? 15.121 9.113 -13.702 1.00 93.88 97 ALA A O 1
ATOM 704 N N . GLU A 1 98 ? 15.311 8.878 -11.487 1.00 93.69 98 GLU A N 1
ATOM 705 C CA . GLU A 1 98 ? 14.976 7.456 -11.482 1.00 93.69 98 GLU A CA 1
ATOM 706 C C . GLU A 1 98 ? 13.535 7.205 -11.949 1.00 93.69 98 GLU A C 1
ATOM 708 O O . GLU A 1 98 ? 13.291 6.342 -12.794 1.00 93.69 98 GLU A O 1
ATOM 713 N N . SER A 1 99 ? 12.576 8.000 -11.469 1.00 94.25 99 SER A N 1
ATOM 714 C CA . SER A 1 99 ? 11.175 7.902 -11.902 1.00 94.25 99 SER A CA 1
ATOM 715 C C . SER A 1 99 ? 11.028 8.164 -13.403 1.00 94.25 99 SER A C 1
ATOM 717 O O . SER A 1 99 ? 10.298 7.448 -14.088 1.00 94.25 99 SER A O 1
ATOM 719 N N . ALA A 1 100 ? 11.764 9.146 -13.936 1.00 95.25 100 ALA A N 1
ATOM 720 C CA . ALA A 1 100 ? 11.794 9.436 -15.365 1.00 95.25 100 ALA A CA 1
ATOM 721 C C . ALA A 1 100 ? 12.375 8.265 -16.174 1.00 95.25 100 ALA A C 1
ATOM 723 O O . ALA A 1 100 ? 11.800 7.894 -17.198 1.00 95.25 100 ALA A O 1
ATOM 724 N N . ARG A 1 101 ? 13.455 7.631 -15.692 1.00 94.44 101 ARG A N 1
ATOM 725 C CA . ARG A 1 101 ? 14.032 6.423 -16.312 1.00 94.44 101 ARG A CA 1
ATOM 726 C C . ARG A 1 101 ? 13.027 5.270 -16.343 1.00 94.44 101 ARG A C 1
ATOM 728 O O . ARG A 1 101 ? 12.817 4.679 -17.400 1.00 94.44 101 ARG A O 1
ATOM 735 N N . ARG A 1 102 ? 12.349 4.996 -15.222 1.00 93.81 102 ARG A N 1
ATOM 736 C CA . ARG A 1 102 ? 11.303 3.957 -15.132 1.00 93.81 102 ARG A CA 1
ATOM 737 C C . ARG A 1 102 ? 10.155 4.226 -16.106 1.00 93.81 102 ARG A C 1
ATOM 739 O O . ARG A 1 102 ? 9.709 3.323 -16.806 1.00 93.81 102 ARG A O 1
ATOM 746 N N . LEU A 1 103 ? 9.711 5.479 -16.207 1.00 93.25 103 LEU A N 1
ATOM 747 C CA . LEU A 1 103 ? 8.655 5.869 -17.141 1.00 93.25 103 LEU A CA 1
ATOM 748 C C . LEU A 1 103 ? 9.077 5.680 -18.604 1.00 93.25 103 LEU A C 1
ATOM 750 O O . LEU A 1 103 ? 8.277 5.217 -19.413 1.00 93.25 103 LEU A O 1
ATOM 754 N N . GLN A 1 104 ? 10.317 6.028 -18.958 1.00 93.44 104 GLN A N 1
ATOM 755 C CA . GLN A 1 104 ? 10.840 5.816 -20.309 1.00 93.44 104 GLN A CA 1
ATOM 756 C C . GLN A 1 104 ? 10.912 4.328 -20.663 1.00 93.44 104 GLN A C 1
ATOM 758 O O . GLN A 1 104 ? 10.445 3.954 -21.738 1.00 93.44 104 GLN A O 1
ATOM 763 N N . ALA A 1 105 ? 11.412 3.488 -19.753 1.00 92.62 105 ALA A N 1
ATOM 764 C CA . ALA A 1 105 ? 11.433 2.038 -19.934 1.00 92.62 105 ALA A CA 1
ATOM 765 C C . ALA A 1 105 ? 10.014 1.480 -20.140 1.00 92.62 105 ALA A C 1
ATOM 767 O O . ALA A 1 105 ? 9.762 0.785 -21.122 1.00 92.62 105 ALA A O 1
ATOM 768 N N . ASN A 1 106 ? 9.054 1.892 -19.305 1.00 91.62 106 ASN A N 1
ATOM 769 C CA . ASN A 1 106 ? 7.654 1.487 -19.450 1.00 91.62 106 ASN A CA 1
ATOM 770 C C . ASN A 1 106 ? 7.047 1.943 -20.782 1.00 91.62 106 ASN A C 1
ATOM 772 O O . ASN A 1 106 ? 6.305 1.192 -21.403 1.00 91.62 106 ASN A O 1
ATOM 776 N N . ARG A 1 107 ? 7.365 3.153 -21.263 1.00 90.31 107 ARG A N 1
ATOM 777 C CA . ARG A 1 107 ? 6.907 3.629 -22.581 1.00 90.31 107 ARG A CA 1
ATOM 778 C C . ARG A 1 107 ? 7.487 2.795 -23.721 1.00 90.31 107 ARG A C 1
ATOM 780 O O . ARG A 1 107 ? 6.777 2.542 -24.688 1.00 90.31 107 ARG A O 1
ATOM 787 N N . GLN A 1 108 ? 8.753 2.391 -23.631 1.00 90.69 108 GLN A N 1
ATOM 788 C CA . GLN A 1 108 ? 9.377 1.528 -24.636 1.00 90.69 108 GLN A CA 1
ATOM 789 C C . GLN A 1 108 ? 8.749 0.131 -24.632 1.00 90.69 108 GLN A C 1
ATOM 791 O O . GLN A 1 108 ? 8.333 -0.330 -25.691 1.00 90.69 108 GLN A O 1
ATOM 796 N N . ALA A 1 109 ? 8.585 -0.478 -23.455 1.00 88.12 109 ALA A N 1
ATOM 797 C CA . ALA A 1 109 ? 7.895 -1.758 -23.297 1.00 88.12 109 ALA A CA 1
ATOM 798 C C . ALA A 1 109 ? 6.449 -1.689 -23.817 1.00 88.12 109 ALA A C 1
ATOM 800 O O . ALA A 1 109 ? 6.001 -2.578 -24.535 1.00 88.12 109 ALA A O 1
ATOM 801 N N . ASN A 1 110 ? 5.740 -0.585 -23.549 1.00 89.25 110 ASN A N 1
ATOM 802 C CA . ASN A 1 110 ? 4.383 -0.373 -24.051 1.00 89.25 110 ASN A CA 1
ATOM 803 C C . ASN A 1 110 ? 4.332 -0.315 -25.588 1.00 89.25 110 ASN A C 1
ATOM 805 O O . ASN A 1 110 ? 3.489 -0.953 -26.211 1.00 89.25 110 ASN A O 1
ATOM 809 N N . ARG A 1 111 ? 5.269 0.408 -26.221 1.00 85.12 111 ARG A N 1
ATOM 810 C CA . ARG A 1 111 ? 5.372 0.467 -27.691 1.00 85.12 111 ARG A CA 1
ATOM 811 C C . ARG A 1 111 ? 5.673 -0.894 -28.316 1.00 85.12 111 ARG A C 1
ATOM 813 O O . ARG A 1 111 ? 5.213 -1.147 -29.420 1.00 85.12 111 ARG A O 1
ATOM 820 N N . ARG A 1 112 ? 6.447 -1.734 -27.628 1.00 85.94 112 ARG A N 1
ATOM 821 C CA . ARG A 1 112 ? 6.792 -3.093 -28.071 1.00 85.94 112 ARG A CA 1
ATOM 822 C C . ARG A 1 112 ? 5.716 -4.132 -27.750 1.00 85.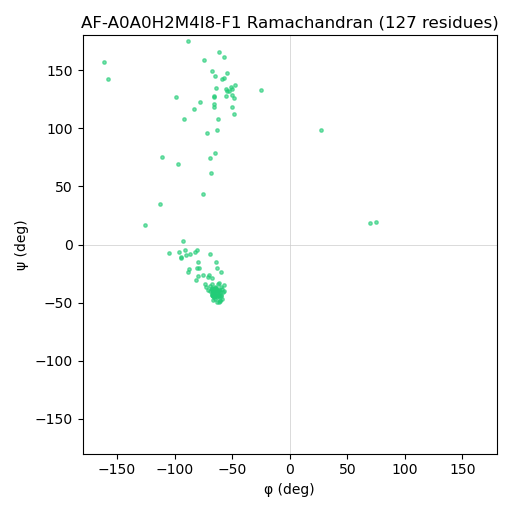94 112 ARG A C 1
ATOM 824 O O . ARG A 1 112 ? 5.854 -5.273 -28.166 1.00 85.94 112 ARG A O 1
ATOM 831 N N . GLY A 1 113 ? 4.667 -3.758 -27.014 1.00 83.94 113 GLY A N 1
ATOM 832 C CA . GLY A 1 113 ? 3.638 -4.698 -26.566 1.00 83.94 113 GLY A CA 1
ATOM 833 C C . GLY A 1 113 ? 4.127 -5.691 -25.504 1.00 83.94 113 GLY A C 1
ATOM 834 O O . GLY A 1 113 ? 3.493 -6.713 -25.296 1.00 83.94 113 GLY A O 1
ATOM 835 N N . GLU A 1 114 ? 5.236 -5.402 -24.818 1.00 87.12 114 GLU A N 1
ATOM 836 C CA . GLU A 1 114 ? 5.839 -6.285 -23.803 1.00 87.12 114 GLU A CA 1
ATOM 837 C C . GLU A 1 114 ? 5.138 -6.185 -22.432 1.00 87.12 114 GLU A C 1
ATOM 839 O O . GLU A 1 114 ? 5.479 -6.900 -21.491 1.00 87.12 114 GLU A O 1
ATOM 844 N N . LEU A 1 115 ? 4.166 -5.276 -22.284 1.00 83.31 115 LEU A N 1
ATOM 845 C CA . LEU A 1 115 ? 3.389 -5.145 -21.054 1.00 83.31 115 LEU A CA 1
ATOM 846 C C . LEU A 1 115 ? 2.334 -6.252 -20.980 1.00 83.31 115 LEU A C 1
ATOM 848 O O . LEU A 1 115 ? 1.465 -6.334 -21.837 1.00 83.31 115 LEU A O 1
ATOM 852 N N . ALA A 1 116 ? 2.370 -7.047 -19.909 1.00 79.25 116 ALA A N 1
ATOM 853 C CA . ALA A 1 116 ? 1.464 -8.182 -19.706 1.00 79.25 116 ALA A CA 1
ATOM 854 C C . ALA A 1 116 ? -0.028 -7.808 -19.573 1.00 79.25 116 ALA A C 1
ATOM 856 O O . ALA A 1 116 ? -0.887 -8.679 -19.692 1.00 79.25 116 ALA A O 1
ATOM 857 N N . ARG A 1 117 ? -0.341 -6.547 -19.242 1.00 77.81 117 ARG A N 1
ATOM 858 C CA . ARG A 1 117 ? -1.709 -6.013 -19.200 1.00 77.81 117 ARG A CA 1
ATOM 859 C C . ARG A 1 117 ? -1.709 -4.490 -19.339 1.00 77.81 117 ARG A C 1
ATOM 861 O O . ARG A 1 117 ? -0.892 -3.818 -18.708 1.00 77.81 117 ARG A O 1
ATOM 868 N N . GLY A 1 118 ? -2.691 -3.945 -20.055 1.00 75.19 118 GLY A N 1
ATOM 869 C CA . GLY A 1 118 ? -2.946 -2.506 -20.167 1.00 75.19 118 GLY A CA 1
ATOM 870 C C . GLY A 1 118 ? -1.943 -1.780 -21.062 1.00 75.19 118 GLY A C 1
ATOM 871 O O . GLY A 1 118 ? -1.784 -0.565 -20.945 1.00 75.19 118 GLY A O 1
ATOM 872 N N . GLY A 1 119 ? -1.239 -2.528 -21.916 1.00 76.25 119 GLY A N 1
ATOM 873 C CA . GLY A 1 119 ? -0.391 -1.972 -22.962 1.00 76.25 119 GLY A CA 1
ATOM 874 C C . GLY A 1 119 ? -1.157 -1.724 -24.262 1.00 76.25 119 GLY A C 1
ATOM 875 O O . GLY A 1 119 ? -2.310 -2.117 -24.411 1.00 76.25 119 GLY A O 1
ATOM 876 N N . ASN A 1 120 ? -0.493 -1.124 -25.248 1.00 72.19 120 ASN A N 1
ATOM 877 C CA . ASN A 1 120 ? -1.041 -0.854 -26.579 1.00 72.19 120 ASN A CA 1
ATOM 878 C C . ASN A 1 120 ? -1.471 -2.135 -27.320 1.00 72.19 120 ASN A C 1
ATOM 880 O O . ASN A 1 120 ? -2.317 -2.058 -28.210 1.00 72.19 120 ASN A O 1
ATOM 884 N N . ALA A 1 121 ? -0.898 -3.289 -26.955 1.00 68.94 121 ALA A N 1
ATOM 885 C CA . ALA A 1 121 ? -1.298 -4.606 -27.452 1.00 68.94 121 ALA A CA 1
ATOM 886 C C . ALA A 1 121 ? -2.699 -5.029 -26.966 1.00 68.94 121 ALA A C 1
ATOM 888 O O . ALA A 1 121 ? -3.403 -5.727 -27.687 1.00 68.94 121 ALA A O 1
ATOM 889 N N . ASP A 1 122 ? -3.127 -4.558 -25.790 1.00 68.31 122 ASP A N 1
ATOM 890 C CA . ASP A 1 122 ? -4.456 -4.834 -25.227 1.00 68.31 122 ASP A CA 1
ATOM 891 C C . ASP A 1 122 ? -5.501 -3.774 -25.621 1.00 68.31 122 ASP A C 1
ATOM 893 O O . ASP A 1 122 ? -6.675 -3.895 -25.268 1.00 68.31 122 ASP A O 1
ATOM 897 N N . ALA A 1 123 ? -5.091 -2.704 -26.316 1.00 69.06 123 ALA A N 1
ATOM 898 C CA . ALA A 1 123 ? -5.979 -1.615 -26.707 1.00 69.06 123 ALA A CA 1
ATOM 899 C C . ALA A 1 123 ? -6.731 -1.976 -28.009 1.00 69.06 123 ALA A C 1
ATOM 901 O O . ALA A 1 123 ? -6.100 -2.100 -29.059 1.00 69.06 123 ALA A O 1
ATOM 902 N N . PRO A 1 124 ? -8.075 -2.093 -28.003 1.00 62.12 124 PRO A N 1
ATOM 903 C CA . PRO A 1 124 ? -8.861 -2.572 -29.152 1.00 62.12 124 PRO A CA 1
ATOM 904 C C . PRO A 1 124 ? -8.889 -1.606 -30.353 1.00 62.12 124 PRO A C 1
ATOM 906 O O . PRO A 1 124 ? -9.402 -1.936 -31.422 1.00 62.12 124 PRO A O 1
ATOM 909 N N . GLU A 1 125 ? -8.359 -0.397 -30.186 1.00 65.00 125 GLU A N 1
ATOM 910 C CA . GLU A 1 125 ? -8.310 0.669 -31.191 1.00 65.00 125 GLU A CA 1
ATOM 911 C C . GLU A 1 125 ? -6.998 0.716 -31.990 1.00 65.00 125 GLU A C 1
ATOM 913 O O . GLU A 1 125 ? -6.944 1.374 -33.027 1.00 65.00 125 GLU A O 1
ATOM 918 N N . SER A 1 126 ? -5.957 -0.016 -31.572 1.00 59.69 126 SER A N 1
ATOM 919 C CA . SER A 1 126 ? -4.671 -0.063 -32.286 1.00 59.69 126 SER A CA 1
ATOM 920 C C . SER A 1 126 ? -4.679 -0.991 -33.513 1.00 59.69 126 SER A C 1
ATOM 922 O O . SER A 1 126 ? -3.809 -0.864 -34.371 1.00 59.69 126 SER A O 1
ATOM 924 N N . GLY A 1 127 ? -5.679 -1.874 -33.635 1.00 56.50 127 GLY A N 1
ATOM 925 C CA . GLY A 1 127 ? -5.852 -2.812 -34.756 1.00 56.50 127 GLY A CA 1
ATOM 926 C C . GLY A 1 127 ? -6.740 -2.319 -35.907 1.00 56.50 127 GLY A C 1
ATOM 927 O O . GLY A 1 127 ? -7.001 -3.081 -36.833 1.00 56.50 127 GLY A O 1
ATOM 928 N N . ARG A 1 128 ? -7.241 -1.075 -35.862 1.00 55.16 128 ARG A N 1
ATOM 929 C CA . ARG A 1 128 ? -8.015 -0.460 -36.957 1.00 55.16 128 ARG A CA 1
ATOM 930 C C . ARG A 1 128 ? -7.225 0.666 -37.622 1.00 55.16 128 ARG A C 1
ATOM 932 O O . ARG A 1 128 ? -7.518 1.840 -37.403 1.00 55.16 128 ARG A O 1
ATOM 939 N N . ARG A 1 129 ? -6.236 0.305 -38.435 1.00 48.34 129 ARG A N 1
ATOM 940 C CA . ARG A 1 129 ? -5.716 1.124 -39.537 1.00 48.34 129 ARG A CA 1
ATOM 941 C C . ARG A 1 129 ? -5.321 0.226 -40.691 1.00 48.34 129 ARG A C 1
ATOM 943 O O . ARG A 1 129 ? -4.746 -0.843 -40.401 1.00 48.34 129 ARG A O 1
#

Radius of gyration: 33.7 Å; Cα contacts (8 Å, |Δi|>4): 21; chains: 1; bounding box: 61×85×72 Å

Foldseek 3Di:
DDPPPPVVVVVVVVVVVVVVVVVVVVVPPPPPPPDPDDDDPVNDDPDPDDDDDPVRVVVVVVVVVVVVVVVVPPPPPDPDDDDPDDDDDDDPVRVVVVVVVVVVVVVVCLVVVVDPPDGPVNDPVNPPD

pLDDT: mean 71.01, std 15.05, range [38.19, 95.25]

Sequence (129 aa):
MNDSSSKAFVSTRALILAAGVVLMQALGAGAWAQGTGEADPSQAKARPAPQTTPSERAAARKERMAQGRQVARGAQLSEGDPKPSAQARLSRAERQAESARRLQANRQANRRGELARGGNADAPESGRR

Secondary structure (DSSP, 8-state):
----HHHHHHHHHHHHHHHHHHHHHHHHTSSS--------TTTSPPPPPPPPPHHHHHHHHHHHHHHHHHHHHS----SSSPPPP-PPPPPHHHHHHHHHHHHHHHHHHHHHT--SSSSTTS-TTTT--

=== Feature glossary ===
Legend for the data blocks above and below:

— What the protein is —

Sequence gives the chain of amino acids in standard one-letter code (A=alanine, C=cysteine, …, Y=tyrosine), read N→C. It is the only feature that is directly encoded by the gene; all structural features are derived from the folded form of this sequence.

The annotation block draws on four external resources. InterPro: which protein families and domains the sequence belongs to. GO: standardized terms for what the protein does, what process it participates in, and where in the cell it acts. CATH: which structural fold it has in the CATH hierarchy. Organism: the species of origin.

— Where its atoms are —

Atomic coordinates in PDBx/mmCIF format — the same representation the Protein Data Bank distributes. Each line of the _atom_site loop places one backbone atom in Cartesian space (units: ångströms, origin: arbitrary).

Six rendered views show the 3D structure from the faces of a cube — i.e. along ±x, ±y, ±z. Rendering representation is drawn randomly per protein from cartoon (secondary-structure ribbons), sticks (backbone bonds), or molecular surface; coloring is either N→C rainbow (blue at the N-terminus through red at the C-terminus) or one color per chain.

— Local backbone conformation —

DSSP 8-state secondary structure assigns each residue one of H (α-helix), G (3₁₀-helix), I (π-helix), E (extended β-strand), B (isolated β-bridge), T (hydrogen-bonded turn), S (bend), or '-' (coil). The assignment is computed from backbone hydrogen-bond geometry via the Kabsch–Sander algorithm.

P-SEA three-state annotation labels each residue as helix, strand, or coil based purely on the geometry of the Cα trace. It serves as a fallback when the full backbone (and thus DSSP) is unavailable.

φ (phi) and ψ (psi) are the two rotatable backbone dihedrals per residue: φ is the C(i-1)–N–Cα–C torsion, ψ is the N–Cα–C–N(i+1) torsion, both in degrees on (−180°, 180°]. α-helical residues cluster near (−60°, −45°); β-strand residues near (−120°, +130°). A Ramachandran plot is simply a scatter of (φ, ψ) for every residue.

— Global shape and packing —
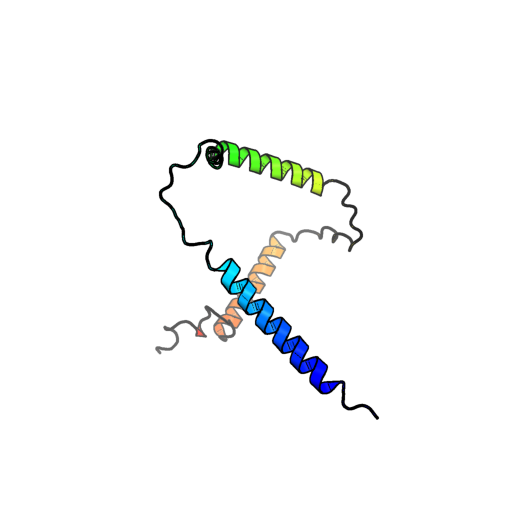
Radius of gyration (Rg) is the root-mean-square distance of Cα atoms from their centroid — a single number for overall size and compactness. A globular domain of N residues has Rg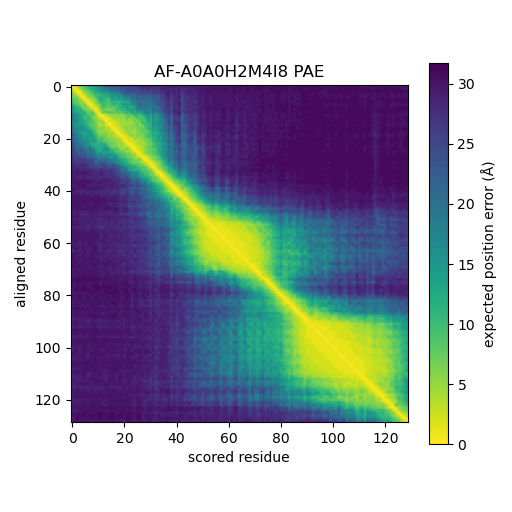 ≈ 2.2·N^0.38 Å; an extended or disordered chain has a much larger Rg. The Cα contact count is the number of residue pairs whose Cα atoms are within 8 Å and are more than four positions apart in sequence — a standard proxy for tertiary packing density. The bounding box is the smallest axis-aligned box enclosing all Cα atoms.

Accessible surface area quantifies burial. A residue with SASA near zero is packed into the hydrophobic core; one with SASA >100 Å² sits on the surface. Computed here via the Shrake–Rupley numerical algorithm with a 1.4 Å probe.

The contact map is a binary N×N matrix image: pixel (i, j) is dark where Cα_i and Cα_j are within 8 Å and |i−j|>4. Because the |i−j|>4 filter removes local helical contacts, off-diagonal stripes parallel to the main diagonal indicate parallel β-sheets; stripes perpendicular to it indicate antiparallel β-sheets. The Ramachandran plot scatters every residue's (φ, ψ) pair against the sterically allowed regions. The PAE heatmap renders the predicted-aligned-error matrix.

— Structural neighborhood —

A 3Di character summarizes, for each residue, the relative orientation of the Cα frame of its nearest spatial neighbor. Because it encodes fold topology rather than chemistry, 3Di alignments detect remote structural similarity that sequence alignment misses.

Structural nearest neighbors (via Foldseek easy-search vs the PDB). Reported per hit: target PDB id, E-value, and alignment TM-score. A TM-score above ~0.5 is the conventional threshold for 'same fold'.

— Confidence and disorder —

For AlphaFold models, the B-factor field carries pLDDT — the model's own estimate of local accuracy on a 0–100 scale. Regions with pLDDT<50 should be treated as essentially unmodeled; they often correspond to intrinsically disordered segments.

B-factor (Debye–Waller factor) reflects atomic displacement in the crystal lattice. It is an experimental observable (units Å²), not a prediction; low values mean the atom is pinned down, high values mean it moves or is heterogeneous across the crystal.

Predicted Aligned Error (PAE) is an AlphaFold confidence matrix: entry (i, j) is the expected error in the position of residue j, in ångströms, when the prediction is superimposed on the true structure at residue i. Low PAE within a block of residues means that block is internally rigid and well-predicted; high PAE between two blocks means their relative placement is uncertain even if each block individually is confident.